Protein AF-H5U792-F1 (afdb_monomer_lite)

Radius of gyration: 28.98 Å; chains: 1; bounding box: 79×55×59 Å

Foldseek 3Di:
DVQQVVLCVVPNPVSVDDPPDPPDPDPADPVLLVVLVCCQFPHADPPDPHDDLVNSCVVSVHDSVVSVVSCVVQVNDRPDEDEDDDDPDPCVVVVVCVVVVCVVDPPPDDDDDDFDWPWFPFPWDAPDDWATDGRNRYIYGYPDTDGDDGDGDGDDDDPPDPDPDDDDDD

Structure (mmCIF, N/CA/C/O backbone):
data_AF-H5U792-F1
#
_entry.id   AF-H5U792-F1
#
loop_
_atom_site.group_PDB
_atom_site.id
_atom_site.type_symbol
_atom_site.label_atom_id
_atom_site.label_alt_id
_atom_site.label_comp_id
_atom_site.label_asym_id
_atom_site.label_entity_id
_atom_site.label_seq_id
_atom_site.pdbx_PDB_ins_code
_atom_site.Cartn_x
_atom_site.Cartn_y
_atom_site.Cartn_z
_atom_site.occupancy
_atom_site.B_iso_or_equiv
_atom_site.auth_seq_id
_atom_site.auth_comp_id
_atom_site.auth_asym_id
_atom_site.auth_atom_id
_atom_site.pdbx_PDB_model_num
ATOM 1 N N . MET A 1 1 ? -43.059 -22.366 22.022 1.00 56.22 1 MET A N 1
ATOM 2 C CA . MET A 1 1 ? -44.360 -22.328 21.303 1.00 56.22 1 MET A CA 1
ATOM 3 C C . MET A 1 1 ? -45.276 -21.140 21.633 1.00 56.22 1 MET A C 1
ATOM 5 O O . MET A 1 1 ? -46.001 -20.736 20.736 1.00 56.22 1 MET A O 1
ATOM 9 N N . ARG A 1 2 ? -45.298 -20.563 22.851 1.00 70.44 2 ARG A N 1
ATOM 10 C CA . ARG A 1 2 ? -46.233 -19.456 23.182 1.00 70.44 2 ARG A CA 1
ATOM 11 C C . ARG A 1 2 ? -46.007 -18.156 22.389 1.00 70.44 2 ARG A C 1
ATOM 13 O O . ARG A 1 2 ? -46.975 -17.543 21.966 1.00 70.44 2 ARG A O 1
ATOM 20 N N . ARG A 1 3 ? -44.747 -17.778 22.137 1.00 74.25 3 ARG A N 1
ATOM 21 C CA . ARG A 1 3 ? -44.379 -16.508 21.476 1.00 74.25 3 ARG A CA 1
ATOM 22 C C . ARG A 1 3 ? -44.905 -16.397 20.031 1.00 74.25 3 ARG A C 1
ATOM 24 O O . ARG A 1 3 ? -45.437 -15.367 19.652 1.00 74.25 3 ARG A O 1
ATOM 31 N N . TRP A 1 4 ? -44.850 -17.497 19.277 1.00 80.62 4 TRP A N 1
ATOM 32 C CA . TRP A 1 4 ? -45.365 -17.589 17.904 1.00 80.62 4 TRP A CA 1
ATOM 33 C C . TRP A 1 4 ? -46.897 -17.566 17.828 1.00 80.62 4 TRP A C 1
ATOM 35 O O . TRP A 1 4 ? -47.458 -16.931 16.945 1.00 80.62 4 TRP A O 1
ATOM 45 N N . ARG A 1 5 ? -47.587 -18.211 18.783 1.00 83.25 5 ARG A N 1
ATOM 46 C CA . ARG A 1 5 ? -49.058 -18.167 18.846 1.00 83.25 5 ARG A CA 1
ATOM 47 C C . ARG A 1 5 ? -49.571 -16.769 19.187 1.00 83.25 5 ARG A C 1
ATOM 49 O O . ARG A 1 5 ? -50.548 -16.351 18.589 1.00 83.25 5 ARG A O 1
ATOM 56 N N . GLY A 1 6 ? -48.899 -16.053 20.096 1.00 85.94 6 GLY A N 1
ATOM 57 C CA . GLY A 1 6 ? -49.225 -14.656 20.408 1.00 85.94 6 GLY A CA 1
ATOM 58 C C . GLY A 1 6 ? -49.119 -13.757 19.175 1.00 85.94 6 GLY A C 1
ATOM 59 O O . GLY A 1 6 ? -50.102 -13.133 18.797 1.00 85.94 6 GLY A O 1
ATOM 60 N N . ARG A 1 7 ? -47.980 -13.811 18.469 1.00 86.19 7 ARG A N 1
ATOM 61 C CA . ARG A 1 7 ? -47.776 -13.049 17.223 1.00 86.19 7 ARG A CA 1
ATOM 62 C C . ARG A 1 7 ? -48.796 -13.381 16.136 1.00 86.19 7 ARG A C 1
ATOM 64 O O . ARG A 1 7 ? -49.257 -12.487 15.441 1.00 86.19 7 ARG A O 1
ATOM 71 N N . PHE A 1 8 ? -49.186 -14.649 16.012 1.00 84.38 8 PHE A N 1
ATOM 72 C CA . PHE A 1 8 ? -50.215 -15.054 15.055 1.00 84.38 8 PHE A CA 1
ATOM 73 C C . PHE A 1 8 ? -51.615 -14.540 15.421 1.00 84.38 8 PHE A C 1
ATOM 75 O O . PHE A 1 8 ? -52.401 -14.218 14.535 1.00 84.38 8 PHE A O 1
ATOM 82 N N . VAL A 1 9 ? -51.960 -14.469 16.708 1.00 91.25 9 VAL A N 1
ATOM 83 C CA . VAL A 1 9 ? -53.263 -13.932 17.133 1.00 91.25 9 VAL A CA 1
ATOM 84 C C . VAL A 1 9 ? -53.358 -12.433 16.834 1.00 91.25 9 VAL A C 1
ATOM 86 O O . VAL A 1 9 ? -54.409 -11.980 16.391 1.00 91.25 9 VAL A O 1
ATOM 89 N N . GLU A 1 10 ? -52.264 -11.696 17.015 1.00 88.56 10 GLU A N 1
ATOM 90 C CA . GLU A 1 10 ? -52.211 -10.235 16.867 1.00 88.56 10 GLU A CA 1
ATOM 91 C C . GLU A 1 10 ? -52.001 -9.777 15.415 1.00 88.56 10 GLU A C 1
ATOM 93 O O . GLU A 1 10 ? -52.682 -8.873 14.939 1.00 88.56 10 GLU A O 1
ATOM 98 N N . HIS A 1 11 ? -51.096 -10.436 14.686 1.00 85.94 11 HIS A N 1
ATOM 99 C CA . HIS A 1 11 ? -50.631 -10.007 13.359 1.00 85.94 11 HIS A CA 1
ATOM 100 C C . HIS A 1 11 ? -50.828 -11.072 12.269 1.00 85.94 11 HIS A C 1
ATOM 102 O O . HIS A 1 11 ? -50.345 -10.921 11.146 1.00 85.94 11 HIS A O 1
ATOM 108 N N . ARG A 1 12 ? -51.533 -12.173 12.572 1.00 86.94 12 ARG A N 1
ATOM 109 C CA . ARG A 1 12 ? -51.831 -13.264 11.624 1.00 86.94 12 ARG A CA 1
ATOM 110 C C . ARG A 1 12 ? -50.564 -13.774 10.930 1.00 86.94 12 ARG A C 1
ATOM 112 O O . ARG A 1 12 ? -49.564 -14.040 11.595 1.00 86.94 12 ARG A O 1
ATOM 119 N N . CYS A 1 13 ? -50.618 -13.979 9.616 1.00 85.62 13 CYS A N 1
ATOM 120 C CA . CYS A 1 13 ? -49.502 -14.515 8.845 1.00 85.62 13 CYS A CA 1
ATOM 121 C C . CYS A 1 13 ? -48.302 -13.555 8.790 1.00 85.62 13 CYS A C 1
ATOM 123 O O . CYS A 1 13 ? -47.175 -14.032 8.711 1.00 85.62 13 CYS A O 1
ATOM 125 N N . GLU A 1 14 ? -48.508 -12.236 8.895 1.00 81.06 14 GLU A N 1
ATOM 126 C CA . GLU A 1 14 ? -47.411 -11.253 8.906 1.00 81.06 14 GLU A CA 1
ATOM 127 C C . GLU A 1 14 ? -46.557 -11.364 10.178 1.00 81.06 14 GLU A C 1
ATOM 129 O O . GLU A 1 14 ? -45.336 -11.256 10.117 1.00 81.06 14 GLU A O 1
ATOM 134 N N . GLY A 1 15 ? -47.169 -11.708 11.318 1.00 80.25 15 GLY A N 1
ATOM 135 C CA . GLY A 1 15 ? -46.465 -11.952 12.586 1.00 80.25 15 GLY A CA 1
ATOM 136 C C . GLY A 1 15 ? -45.597 -13.215 12.619 1.00 80.25 15 GLY A C 1
ATOM 137 O O . GLY A 1 15 ? -44.932 -13.479 13.626 1.00 80.25 15 GLY A O 1
ATOM 138 N N . LEU A 1 16 ? -45.627 -14.019 11.552 1.00 84.81 16 LEU A N 1
ATOM 139 C CA . LEU A 1 16 ? -44.774 -15.196 11.384 1.00 84.81 16 LEU A CA 1
ATOM 140 C C . LEU A 1 16 ? -43.484 -14.888 10.606 1.00 84.81 16 LEU A C 1
ATOM 142 O O . LEU A 1 16 ? -42.629 -15.767 10.484 1.00 84.81 16 LEU A O 1
ATOM 146 N N . LEU A 1 17 ? -43.332 -13.673 10.075 1.00 83.81 17 LEU A N 1
ATOM 147 C CA . LEU A 1 17 ? -42.091 -13.247 9.437 1.00 83.81 17 LEU A CA 1
ATOM 148 C C . LEU A 1 17 ? -41.001 -13.038 10.496 1.00 83.81 17 LEU A C 1
ATOM 150 O O . LEU A 1 17 ? -41.272 -12.602 11.617 1.00 83.81 17 LEU A O 1
ATOM 154 N N . ASP A 1 18 ? -39.759 -13.383 10.146 1.00 77.75 18 ASP A N 1
ATOM 155 C CA . ASP A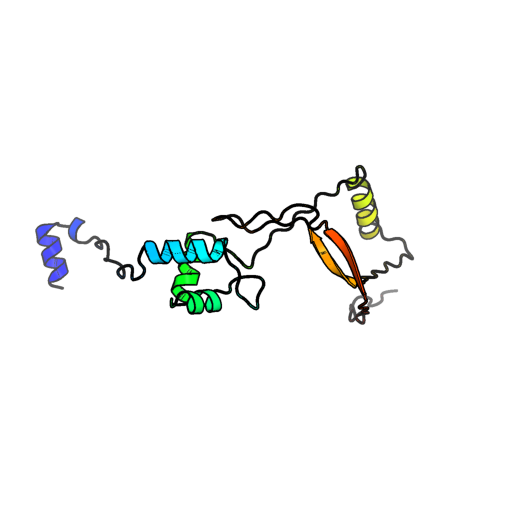 1 18 ? -38.625 -13.162 11.042 1.00 77.75 18 ASP A CA 1
ATOM 156 C C . ASP A 1 18 ? -38.404 -11.648 11.150 1.00 77.75 18 ASP A C 1
ATOM 158 O O . ASP A 1 18 ? -38.114 -10.969 10.163 1.00 77.75 18 ASP A O 1
ATOM 162 N N . GLU A 1 19 ? -38.607 -11.106 12.348 1.00 71.56 19 GLU A N 1
ATOM 163 C CA . GLU A 1 19 ? -38.375 -9.690 12.610 1.00 71.56 19 GLU A CA 1
ATOM 164 C C . GLU A 1 19 ? -36.884 -9.366 12.431 1.00 71.56 19 GLU A C 1
ATOM 166 O O . GLU A 1 19 ? -36.029 -10.218 12.713 1.00 71.56 19 GLU A O 1
ATOM 171 N N . PRO A 1 20 ? -36.539 -8.130 12.021 1.00 70.25 20 PRO A N 1
ATOM 172 C CA . PRO A 1 20 ? -35.152 -7.704 11.932 1.00 70.25 20 PRO A CA 1
ATOM 173 C C . PRO A 1 20 ? -34.466 -7.923 13.280 1.00 70.25 20 PRO A C 1
ATOM 175 O O . PRO A 1 20 ? -34.768 -7.254 14.269 1.00 70.25 20 PRO A O 1
ATOM 178 N N . ARG A 1 21 ? -33.547 -8.892 13.345 1.00 74.19 21 ARG A N 1
ATOM 179 C CA . ARG A 1 21 ? -32.797 -9.137 14.575 1.00 74.19 21 ARG A CA 1
ATOM 180 C C . ARG A 1 21 ? -31.914 -7.920 14.825 1.00 74.19 21 ARG A C 1
ATOM 182 O O . ARG A 1 21 ? -31.124 -7.582 13.939 1.00 74.19 21 ARG A O 1
ATOM 189 N N . PRO A 1 22 ? -31.991 -7.281 16.004 1.00 63.59 22 PRO A N 1
ATOM 190 C CA . PRO A 1 22 ? -31.038 -6.246 16.350 1.00 63.59 22 PRO A CA 1
ATOM 191 C C . PRO A 1 22 ? -29.655 -6.899 16.369 1.00 63.59 22 PRO A C 1
ATOM 193 O O . PRO A 1 22 ? -29.366 -7.770 17.191 1.00 63.59 22 PRO A O 1
ATOM 196 N N . GLY A 1 23 ? -28.830 -6.553 15.380 1.00 70.81 23 GLY A N 1
ATOM 197 C CA . GLY A 1 23 ? -27.451 -7.016 15.303 1.00 70.81 23 GLY A CA 1
ATOM 198 C C . GLY A 1 23 ? -26.657 -6.568 16.531 1.00 70.81 23 GLY A C 1
ATOM 199 O O . GLY A 1 23 ? -27.113 -5.743 17.324 1.00 70.81 23 GLY A O 1
ATOM 200 N N . ARG A 1 24 ? -25.437 -7.094 16.695 1.00 66.50 24 ARG A N 1
ATOM 201 C CA . ARG A 1 24 ? -24.544 -6.645 17.771 1.00 66.50 24 ARG A CA 1
ATOM 202 C C . ARG A 1 24 ? -24.383 -5.115 17.688 1.00 66.50 24 ARG A C 1
ATOM 204 O O . ARG A 1 24 ? -23.988 -4.636 16.622 1.00 66.50 24 ARG A O 1
ATOM 211 N N . PRO A 1 25 ? -24.635 -4.367 18.778 1.00 64.75 25 PRO A N 1
ATOM 212 C CA . PRO A 1 25 ? -24.455 -2.922 18.794 1.00 64.75 25 PRO A CA 1
ATOM 213 C C . PRO A 1 25 ? -23.048 -2.541 18.333 1.00 64.75 25 PRO A C 1
ATOM 215 O O . PRO A 1 25 ? -22.065 -3.201 18.699 1.00 64.75 25 PRO A O 1
ATOM 218 N N . ARG A 1 26 ? -22.948 -1.484 17.520 1.00 63.06 26 ARG A N 1
ATOM 219 C CA . ARG A 1 26 ? -21.656 -0.954 17.073 1.00 63.06 26 ARG A CA 1
ATOM 220 C C . ARG A 1 26 ? -20.843 -0.577 18.312 1.00 63.06 26 ARG A C 1
ATOM 222 O O . ARG A 1 26 ? -21.269 0.238 19.113 1.00 63.06 26 ARG A O 1
ATOM 229 N N . THR A 1 27 ? -19.695 -1.227 18.487 1.00 67.88 27 THR A N 1
ATOM 230 C CA . THR A 1 27 ? -18.794 -1.000 19.635 1.00 67.88 27 THR A CA 1
ATOM 231 C C . THR A 1 27 ? -17.755 0.086 19.347 1.00 67.88 27 THR A C 1
ATOM 233 O O . THR A 1 27 ? -16.963 0.420 20.212 1.00 67.88 27 THR A O 1
ATOM 236 N N . VAL A 1 28 ? -17.715 0.581 18.110 1.00 72.69 28 VAL A N 1
ATOM 237 C CA . VAL A 1 28 ? -16.706 1.521 17.623 1.00 72.69 28 VAL A CA 1
ATOM 238 C C . VAL A 1 28 ? -17.445 2.758 17.166 1.00 72.69 28 VAL A C 1
ATOM 240 O O . VAL A 1 28 ? -18.312 2.653 16.287 1.00 72.69 28 VAL A O 1
ATOM 243 N N . ASP A 1 29 ? -17.114 3.874 17.797 1.00 81.25 29 ASP A N 1
ATOM 244 C CA . ASP A 1 29 ? -17.722 5.165 17.522 1.00 81.25 29 ASP A CA 1
ATOM 245 C C . ASP A 1 29 ? -17.234 5.738 16.184 1.00 81.25 29 ASP A C 1
ATOM 247 O O . ASP A 1 29 ? -16.163 5.373 15.685 1.00 81.25 29 ASP A O 1
ATOM 251 N N . ASP A 1 30 ? -18.027 6.621 15.583 1.00 82.88 30 ASP A N 1
ATOM 252 C CA . ASP A 1 30 ? -17.698 7.244 14.299 1.00 82.88 30 ASP A CA 1
ATOM 253 C C . ASP A 1 30 ? -16.424 8.102 14.403 1.00 82.88 30 ASP A C 1
ATOM 255 O O . ASP A 1 30 ? -15.632 8.137 13.459 1.00 82.88 30 ASP A O 1
ATOM 259 N N . GLU A 1 31 ? -16.155 8.697 15.570 1.00 84.75 31 GLU A N 1
ATOM 260 C CA . GLU A 1 31 ? -14.902 9.407 15.856 1.00 84.75 31 GLU A CA 1
ATOM 261 C C . GLU A 1 31 ? -13.684 8.473 15.764 1.00 84.75 31 GLU A C 1
ATOM 263 O O . GLU A 1 31 ? -12.711 8.777 15.079 1.00 84.75 31 GLU A O 1
ATOM 268 N N . GLN A 1 32 ? -13.773 7.267 16.331 1.00 85.56 32 GLN A N 1
ATOM 269 C CA . GLN A 1 32 ? -12.686 6.283 16.267 1.00 85.56 32 GLN A CA 1
ATOM 270 C C . GLN A 1 32 ? -12.459 5.754 14.844 1.00 85.56 32 GLN A C 1
ATOM 272 O O . GLN A 1 32 ? -11.339 5.400 14.471 1.00 85.56 32 GLN A O 1
ATOM 277 N N . ILE A 1 33 ? -13.521 5.670 14.036 1.00 86.81 33 ILE A N 1
ATOM 278 C CA . ILE A 1 33 ? -13.408 5.306 12.618 1.00 86.81 33 ILE A CA 1
ATOM 279 C C . ILE A 1 33 ? -12.714 6.422 11.841 1.00 86.81 33 ILE A C 1
ATOM 281 O O . ILE A 1 33 ? -11.834 6.123 11.031 1.00 86.81 33 ILE A O 1
ATOM 285 N N . LYS A 1 34 ? -13.084 7.683 12.093 1.00 88.25 34 LYS A N 1
ATOM 286 C CA . LYS A 1 34 ? -12.440 8.857 11.496 1.00 88.25 34 LYS A CA 1
ATOM 287 C C . LYS A 1 34 ? -10.944 8.849 11.803 1.00 88.25 34 LYS A C 1
ATOM 289 O O . LYS A 1 34 ? -10.151 8.851 10.867 1.00 88.25 34 LYS A O 1
ATOM 294 N N . ASP A 1 35 ? -10.572 8.719 13.073 1.00 89.62 35 ASP A N 1
ATOM 295 C CA . ASP A 1 35 ? -9.171 8.706 13.504 1.00 89.62 35 ASP A CA 1
ATOM 296 C C . ASP A 1 35 ? -8.383 7.564 12.852 1.00 89.62 35 ASP A C 1
ATOM 298 O O . ASP A 1 35 ? -7.253 7.755 12.400 1.00 89.62 35 ASP A O 1
ATOM 302 N N . LEU A 1 36 ? -9.000 6.385 12.717 1.00 92.12 36 LEU A N 1
ATOM 303 C CA . LEU A 1 36 ? -8.399 5.254 12.017 1.00 92.12 36 LEU A CA 1
ATOM 304 C C . LEU A 1 36 ? -8.144 5.548 10.541 1.00 92.12 36 LEU A C 1
ATOM 306 O O . LEU A 1 36 ? -7.061 5.240 10.037 1.00 92.12 36 LEU A O 1
ATOM 310 N N . ILE A 1 37 ? -9.121 6.114 9.836 1.00 89.19 37 ILE A N 1
ATOM 311 C CA . ILE A 1 37 ? -8.983 6.443 8.414 1.00 89.19 37 ILE A CA 1
ATOM 312 C C . ILE A 1 37 ? -7.912 7.521 8.235 1.00 89.19 37 ILE A C 1
ATOM 314 O O . ILE A 1 37 ? -6.995 7.315 7.440 1.00 89.19 37 ILE A O 1
ATOM 318 N N . THR A 1 38 ? -7.972 8.603 9.012 1.00 89.69 38 THR A N 1
ATOM 319 C CA . THR A 1 38 ? -6.986 9.691 8.989 1.00 89.69 38 THR A CA 1
ATOM 320 C C . THR A 1 38 ? -5.578 9.157 9.243 1.00 89.69 38 THR A C 1
ATOM 322 O O . THR A 1 38 ? -4.694 9.339 8.409 1.00 89.69 38 THR A O 1
ATOM 325 N N . ALA A 1 39 ? -5.371 8.384 10.313 1.00 90.12 39 ALA A N 1
ATOM 326 C CA . ALA A 1 39 ? -4.068 7.792 10.611 1.00 90.12 39 ALA A CA 1
ATOM 327 C C . ALA A 1 39 ? -3.581 6.854 9.493 1.00 90.12 39 ALA A C 1
ATOM 329 O O . ALA A 1 39 ? -2.393 6.841 9.171 1.00 90.12 39 ALA A O 1
ATOM 330 N N . THR A 1 40 ? -4.484 6.089 8.870 1.00 89.38 40 THR A N 1
ATOM 331 C CA . THR A 1 40 ? -4.137 5.185 7.760 1.00 89.38 40 THR A CA 1
ATOM 332 C C . THR A 1 40 ? -3.657 5.944 6.521 1.00 89.38 40 THR A C 1
ATOM 334 O O . THR A 1 40 ? -2.791 5.436 5.809 1.00 89.38 40 THR A O 1
ATOM 337 N N . LEU A 1 41 ? -4.236 7.113 6.239 1.00 85.94 41 LEU A N 1
ATOM 338 C CA . LEU A 1 41 ? -3.972 7.886 5.023 1.00 85.94 41 LEU A CA 1
ATOM 339 C C . LEU A 1 41 ? -2.819 8.883 5.180 1.00 85.94 41 LEU A C 1
ATOM 341 O O . LEU A 1 41 ? -2.086 9.117 4.223 1.00 85.94 41 LEU A O 1
ATOM 345 N N . GLU A 1 42 ? -2.659 9.462 6.367 1.00 87.00 42 GLU A N 1
ATOM 346 C CA . GLU A 1 42 ? -1.775 10.613 6.583 1.00 87.00 42 GLU A CA 1
ATOM 347 C C . GLU A 1 42 ? -0.466 10.256 7.292 1.00 87.00 42 GLU A C 1
ATOM 349 O O . GLU A 1 42 ? 0.452 11.071 7.350 1.00 87.00 42 GLU A O 1
ATOM 354 N N . THR A 1 43 ? -0.349 9.040 7.833 1.00 87.12 43 THR A N 1
ATOM 355 C CA . THR A 1 43 ? 0.825 8.632 8.613 1.00 87.12 43 THR A CA 1
ATOM 356 C C . THR A 1 43 ? 1.374 7.284 8.166 1.00 87.12 43 THR A C 1
ATOM 358 O O . THR A 1 43 ? 0.680 6.475 7.551 1.00 87.12 43 THR A O 1
ATOM 361 N N . THR A 1 44 ? 2.624 7.008 8.532 1.00 85.00 44 THR A N 1
ATOM 362 C CA . THR A 1 44 ? 3.282 5.712 8.333 1.00 85.00 44 THR A CA 1
ATOM 363 C C . THR A 1 44 ? 3.889 5.216 9.647 1.00 85.00 44 THR A C 1
ATOM 365 O O . THR A 1 44 ? 4.350 6.027 10.454 1.00 85.00 44 THR A O 1
ATOM 368 N N . PRO A 1 45 ? 3.939 3.894 9.887 1.00 87.81 45 PRO A N 1
ATOM 369 C CA . PRO A 1 45 ? 4.579 3.351 11.081 1.00 87.81 45 PRO A CA 1
ATOM 370 C C . PRO A 1 45 ? 6.090 3.625 11.081 1.00 87.81 45 PRO A C 1
ATOM 372 O O . PRO A 1 45 ? 6.734 3.606 10.039 1.00 87.81 45 PRO A O 1
ATOM 375 N N . LYS A 1 46 ? 6.685 3.808 12.268 1.00 79.06 46 LYS A N 1
ATOM 376 C CA . LYS A 1 46 ? 8.109 4.181 12.415 1.00 79.06 46 LYS A CA 1
ATOM 377 C C . LYS A 1 46 ? 9.094 3.232 11.716 1.00 79.06 46 LYS A C 1
ATOM 379 O O . LYS A 1 46 ? 10.107 3.687 11.206 1.00 79.06 46 LYS A O 1
ATOM 384 N N . ASN A 1 47 ? 8.794 1.931 11.694 1.00 80.94 47 ASN A N 1
ATOM 385 C CA . ASN A 1 47 ? 9.709 0.884 11.220 1.00 80.94 47 ASN A CA 1
ATOM 386 C C . ASN A 1 47 ? 9.155 0.089 10.026 1.00 80.94 47 ASN A C 1
ATOM 388 O O . ASN A 1 47 ? 9.590 -1.035 9.780 1.00 80.94 47 ASN A O 1
ATOM 392 N N . ALA A 1 48 ? 8.159 0.615 9.309 1.00 81.31 48 ALA A N 1
ATOM 393 C CA . ALA A 1 48 ? 7.618 -0.046 8.126 1.00 81.31 48 ALA A CA 1
ATOM 394 C C . ALA A 1 48 ? 7.101 0.974 7.108 1.00 81.31 48 ALA A C 1
ATOM 396 O O . ALA A 1 48 ? 6.709 2.082 7.450 1.00 81.31 48 ALA A O 1
ATOM 397 N N . THR A 1 49 ? 7.075 0.581 5.837 1.00 79.75 49 THR A N 1
ATOM 398 C CA . THR A 1 49 ? 6.602 1.446 4.746 1.00 79.75 49 THR A CA 1
ATOM 399 C C . THR A 1 49 ? 5.089 1.647 4.756 1.00 79.75 49 THR A C 1
ATOM 401 O O . THR A 1 49 ? 4.608 2.656 4.258 1.00 79.75 49 THR A O 1
ATOM 404 N N . HIS A 1 50 ? 4.334 0.707 5.333 1.00 85.88 50 HIS A N 1
ATOM 405 C CA . HIS A 1 50 ? 2.874 0.746 5.371 1.00 85.88 50 HIS A CA 1
ATOM 406 C C . HIS A 1 50 ? 2.348 0.193 6.692 1.00 85.88 50 HIS A C 1
ATOM 408 O O . HIS A 1 50 ? 2.969 -0.671 7.319 1.00 85.88 50 HIS A O 1
ATOM 414 N N . TRP A 1 51 ? 1.159 0.644 7.087 1.00 91.56 51 TRP A N 1
ATOM 415 C CA . TRP A 1 51 ? 0.447 0.071 8.220 1.00 91.56 51 TRP A CA 1
ATOM 416 C C . TRP A 1 51 ? 0.057 -1.382 7.953 1.00 91.56 51 TRP A C 1
ATOM 418 O O . TRP A 1 51 ? -0.572 -1.713 6.946 1.00 91.56 51 TRP A O 1
ATOM 428 N N . SER A 1 52 ? 0.369 -2.254 8.908 1.00 90.94 52 SER A N 1
ATOM 429 C CA . SER A 1 52 ? -0.289 -3.550 9.019 1.00 90.94 52 SER A CA 1
ATOM 430 C C . SER A 1 52 ? -1.552 -3.402 9.865 1.00 90.94 52 SER A C 1
ATOM 432 O O . SER A 1 52 ? -1.665 -2.497 10.692 1.00 90.94 52 SER A O 1
ATOM 434 N N . THR A 1 53 ? -2.496 -4.331 9.718 1.00 92.31 53 THR A N 1
ATOM 435 C CA . THR A 1 53 ? -3.697 -4.334 10.572 1.00 92.31 53 THR A CA 1
ATOM 436 C C . THR A 1 53 ? -3.364 -4.471 12.062 1.00 92.31 53 THR A C 1
ATOM 438 O O . THR A 1 53 ? -4.119 -3.974 12.889 1.00 92.31 53 THR A O 1
ATOM 441 N N . ARG A 1 54 ? -2.244 -5.125 12.412 1.00 92.75 54 ARG A N 1
ATOM 442 C CA . ARG A 1 54 ? -1.781 -5.284 13.800 1.00 92.75 54 ARG A CA 1
ATOM 443 C C . ARG A 1 54 ? -1.125 -4.013 14.330 1.00 92.75 54 ARG A C 1
ATOM 445 O O . ARG A 1 54 ? -1.519 -3.535 15.381 1.00 92.75 54 ARG A O 1
ATOM 452 N N . SER A 1 55 ? -0.206 -3.425 13.569 1.00 93.25 55 SER A N 1
ATOM 453 C CA . SER A 1 55 ? 0.480 -2.200 13.993 1.00 93.25 55 SER A CA 1
ATOM 454 C C . SER A 1 55 ? -0.469 -1.002 14.085 1.00 93.25 55 SER A C 1
ATOM 456 O O . SER A 1 55 ? -0.315 -0.179 14.976 1.00 93.25 55 SER A O 1
ATOM 458 N N . MET A 1 56 ? -1.487 -0.926 13.221 1.00 94.19 56 MET A N 1
ATOM 459 C CA . MET A 1 56 ? -2.536 0.096 13.329 1.00 94.19 56 MET A CA 1
ATOM 460 C C . MET A 1 56 ? -3.443 -0.133 14.549 1.00 94.19 56 MET A C 1
ATOM 462 O O . MET A 1 56 ? -3.829 0.809 15.232 1.00 94.19 56 MET A O 1
ATOM 466 N N . ALA A 1 57 ? -3.766 -1.395 14.843 1.00 93.44 57 ALA A N 1
ATOM 467 C CA . ALA A 1 57 ? -4.539 -1.763 16.025 1.00 93.44 57 ALA A CA 1
ATOM 468 C C . ALA A 1 57 ? -3.807 -1.392 17.323 1.00 93.44 57 ALA A C 1
ATOM 470 O O . ALA A 1 57 ? -4.415 -0.804 18.212 1.00 93.44 57 ALA A O 1
ATOM 471 N N . GLU A 1 58 ? -2.506 -1.675 17.404 1.00 92.94 58 GLU A N 1
ATOM 472 C CA . GLU A 1 58 ? -1.652 -1.268 18.526 1.00 92.94 58 GLU A CA 1
ATOM 473 C C . GLU A 1 58 ? -1.547 0.257 18.643 1.00 92.94 58 GLU A C 1
ATOM 475 O O . GLU A 1 58 ? -1.638 0.787 19.746 1.00 92.94 58 GLU A O 1
ATOM 480 N N . TYR A 1 59 ? -1.417 0.964 17.516 1.00 91.81 59 TYR A N 1
ATOM 481 C CA . TYR A 1 59 ? -1.292 2.423 17.490 1.00 91.81 59 TYR A CA 1
ATOM 482 C C . TYR A 1 59 ? -2.536 3.150 18.027 1.00 91.81 59 TYR A C 1
ATOM 484 O O . TYR A 1 59 ? -2.399 4.131 18.751 1.00 91.81 59 TYR A O 1
ATOM 492 N N . LEU A 1 60 ? -3.738 2.654 17.713 1.00 91.31 60 LEU A N 1
ATOM 493 C CA . LEU A 1 60 ? -5.012 3.276 18.111 1.00 91.31 60 LEU A CA 1
ATOM 494 C C . LEU A 1 60 ? -5.702 2.582 19.297 1.00 91.31 60 LEU A C 1
ATOM 496 O O . LEU A 1 60 ? -6.818 2.949 19.660 1.00 91.31 60 LEU A O 1
ATOM 500 N N . GLY A 1 61 ? -5.089 1.548 19.880 1.00 90.69 61 GLY A N 1
ATOM 501 C CA . GLY A 1 61 ? -5.692 0.773 20.971 1.00 90.69 61 GLY A CA 1
ATOM 502 C C . GLY A 1 61 ? -6.972 0.025 20.569 1.00 90.69 61 GLY A C 1
ATOM 503 O O . GLY A 1 61 ? -7.875 -0.159 21.383 1.00 90.69 61 GLY A O 1
ATOM 504 N N . MET A 1 62 ? -7.080 -0.397 19.307 1.00 90.12 62 MET A N 1
ATOM 505 C CA . MET A 1 62 ? -8.267 -1.057 18.752 1.00 90.12 62 MET A CA 1
ATOM 506 C C . MET A 1 62 ? -8.032 -2.551 18.523 1.00 90.12 62 MET A C 1
ATOM 508 O O . MET A 1 62 ? -6.905 -3.024 18.443 1.00 90.12 62 MET A O 1
ATOM 512 N N . SER A 1 63 ? -9.104 -3.329 18.338 1.00 92.12 63 SER A N 1
ATOM 513 C CA . SER A 1 63 ? -8.939 -4.722 17.906 1.00 92.12 63 SER A CA 1
ATOM 514 C C . SER A 1 63 ? -8.493 -4.795 16.439 1.00 92.12 63 SER A C 1
ATOM 516 O O . SER A 1 63 ? -9.039 -4.100 15.578 1.00 92.12 63 SER A O 1
ATOM 518 N N . GLN A 1 64 ? -7.584 -5.719 16.116 1.00 94.06 64 GLN A N 1
ATOM 519 C CA . GLN A 1 64 ? -7.171 -5.992 14.731 1.00 94.06 64 GLN A CA 1
ATOM 520 C C . GLN A 1 64 ? -8.372 -6.302 13.815 1.00 94.06 64 GLN A C 1
ATOM 522 O O . GLN A 1 64 ? -8.404 -5.876 12.658 1.00 94.06 64 GLN A O 1
ATOM 527 N N . SER A 1 65 ? -9.396 -6.982 14.346 1.00 92.12 65 SER A N 1
ATOM 528 C CA . SER A 1 65 ? -10.620 -7.305 13.604 1.00 92.12 65 SER A CA 1
ATOM 529 C C . SER A 1 65 ? -11.432 -6.060 13.232 1.00 92.12 65 SER A C 1
ATOM 531 O O . SER A 1 65 ? -12.034 -6.012 12.159 1.00 92.12 65 SER A O 1
ATOM 533 N N . THR A 1 66 ? -11.422 -5.037 14.093 1.00 91.00 66 THR A N 1
ATOM 534 C CA . THR A 1 66 ? -12.047 -3.740 13.830 1.00 91.00 66 THR A CA 1
ATOM 535 C C . THR A 1 66 ? -11.327 -3.035 12.695 1.00 91.00 66 THR A C 1
ATOM 537 O O . THR A 1 66 ? -11.977 -2.676 11.716 1.00 91.00 66 THR A O 1
ATOM 540 N N . VAL A 1 67 ? -9.997 -2.930 12.774 1.00 92.56 67 VAL A N 1
ATOM 541 C CA . VAL A 1 67 ? -9.178 -2.308 11.723 1.00 92.56 67 VAL A CA 1
ATOM 542 C C . VAL A 1 67 ? -9.415 -2.986 10.380 1.00 92.56 67 VAL A C 1
ATOM 544 O O . VAL A 1 67 ? -9.712 -2.333 9.384 1.00 92.56 67 VAL A O 1
ATOM 547 N N . SER A 1 68 ? -9.378 -4.319 10.361 1.00 92.75 68 SER A N 1
ATOM 548 C CA . SER A 1 68 ? -9.597 -5.095 9.143 1.00 92.75 68 SER A CA 1
ATOM 549 C C . SER A 1 68 ? -11.001 -4.902 8.552 1.00 92.75 68 SER A C 1
ATOM 551 O O . SER A 1 68 ? -11.153 -4.891 7.330 1.00 92.75 68 SER A O 1
ATOM 553 N N . ARG A 1 69 ? -12.033 -4.746 9.391 1.00 90.62 69 ARG A N 1
ATOM 554 C CA . ARG A 1 69 ? -13.412 -4.502 8.942 1.00 90.62 69 ARG A CA 1
ATOM 555 C C . ARG A 1 69 ? -13.580 -3.094 8.379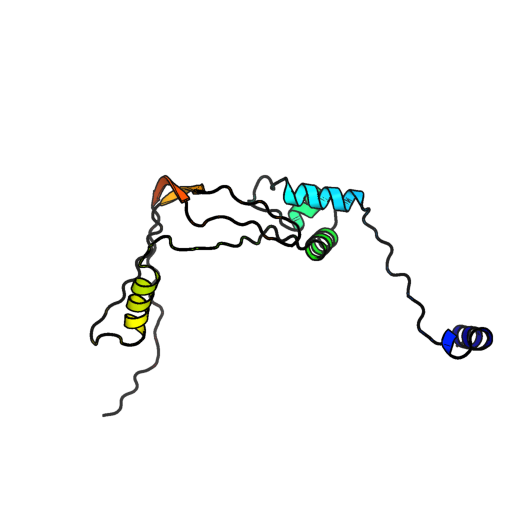 1.00 90.62 69 ARG A C 1
ATOM 557 O O . ARG A 1 69 ? -14.173 -2.956 7.315 1.00 90.62 69 ARG A O 1
ATOM 564 N N . VAL A 1 70 ? -13.032 -2.085 9.057 1.00 90.38 70 VAL A N 1
ATOM 565 C CA . VAL A 1 70 ? -13.078 -0.686 8.607 1.00 90.38 70 VAL A CA 1
ATOM 566 C C . VAL A 1 70 ? -12.323 -0.537 7.287 1.00 90.38 70 VAL A C 1
ATOM 568 O O . VAL A 1 70 ? -12.894 -0.055 6.317 1.00 90.38 70 VAL A O 1
ATOM 571 N N . TRP A 1 71 ? -11.099 -1.057 7.180 1.00 93.06 71 TRP A N 1
ATOM 572 C CA . TRP A 1 71 ? -10.355 -1.013 5.919 1.00 93.06 71 TRP A CA 1
ATOM 573 C C . TRP A 1 71 ? -11.100 -1.682 4.761 1.00 93.06 71 TRP A C 1
ATOM 575 O O . TRP A 1 71 ? -11.146 -1.118 3.675 1.00 93.06 71 TRP A O 1
ATOM 585 N N . ARG A 1 72 ? -11.750 -2.835 4.979 1.00 88.88 72 ARG A N 1
ATOM 586 C CA . ARG A 1 72 ? -12.585 -3.463 3.938 1.00 88.88 72 ARG A CA 1
ATOM 587 C C . ARG A 1 72 ? -13.801 -2.617 3.567 1.00 88.88 72 ARG A C 1
ATOM 589 O O . ARG A 1 72 ? -14.098 -2.507 2.384 1.00 88.88 72 ARG A O 1
ATOM 596 N N . ALA A 1 73 ? -14.485 -2.033 4.550 1.00 87.31 73 ALA A N 1
ATOM 597 C CA . ALA A 1 73 ? -15.672 -1.213 4.318 1.00 87.31 73 ALA A CA 1
ATOM 598 C C . ALA A 1 73 ? -15.356 0.061 3.517 1.00 87.31 73 ALA A C 1
ATOM 600 O O . ALA A 1 73 ? -16.134 0.439 2.649 1.00 87.31 73 ALA A O 1
ATOM 601 N N . PHE A 1 74 ? -14.199 0.679 3.767 1.00 86.12 74 PHE A N 1
ATOM 602 C CA . PHE A 1 74 ? -13.750 1.900 3.086 1.00 86.12 74 PHE A CA 1
ATOM 603 C C . PHE A 1 74 ? -12.798 1.636 1.905 1.00 86.12 74 PHE A C 1
ATOM 605 O O . PHE A 1 74 ? -12.256 2.571 1.319 1.00 86.12 74 PHE A O 1
ATOM 612 N N . GLY A 1 75 ? -12.565 0.367 1.551 1.00 86.81 75 GLY A N 1
ATOM 613 C CA . GLY A 1 75 ? -11.676 -0.011 0.450 1.00 86.81 75 GLY A CA 1
ATOM 614 C C . GLY A 1 75 ? -10.217 0.424 0.638 1.00 86.81 75 GLY A C 1
ATOM 615 O O . GLY A 1 75 ? -9.525 0.666 -0.346 1.00 86.81 75 GLY A O 1
ATOM 616 N N . LEU A 1 76 ? -9.747 0.550 1.881 1.00 87.81 76 LEU A N 1
ATOM 617 C CA . LEU A 1 76 ? -8.365 0.903 2.198 1.00 87.81 76 LEU A CA 1
ATOM 618 C C . LEU A 1 76 ? -7.478 -0.339 2.107 1.00 87.81 76 LEU A C 1
ATOM 620 O O . LEU A 1 76 ? -7.709 -1.350 2.777 1.00 87.81 76 LEU A O 1
ATOM 624 N N . ALA A 1 77 ? -6.430 -0.257 1.294 1.00 85.75 77 ALA A N 1
ATOM 625 C CA . ALA A 1 77 ? -5.465 -1.333 1.124 1.00 85.75 77 ALA A CA 1
ATOM 626 C C . ALA A 1 77 ? -4.036 -0.774 1.176 1.00 85.75 77 ALA A C 1
ATOM 628 O O . ALA A 1 77 ? -3.401 -0.655 0.132 1.00 85.75 77 ALA A O 1
ATOM 629 N N . PRO A 1 78 ? -3.497 -0.477 2.378 1.00 84.88 78 PRO A N 1
ATOM 630 C CA . PRO A 1 78 ? -2.197 0.188 2.511 1.00 84.88 78 PRO A CA 1
ATOM 631 C C . PRO A 1 78 ? -1.041 -0.581 1.870 1.00 84.88 78 PRO A C 1
ATOM 633 O O . PRO A 1 78 ? -0.095 0.011 1.392 1.00 84.88 78 PRO A O 1
ATOM 636 N N . HIS A 1 79 ? -1.121 -1.911 1.836 1.00 79.19 79 HIS A N 1
ATOM 637 C CA . HIS A 1 79 ? -0.098 -2.774 1.244 1.00 79.19 79 HIS A CA 1
ATOM 638 C C . HIS A 1 79 ? -0.197 -2.891 -0.285 1.00 79.19 79 HIS A C 1
ATOM 640 O O . HIS A 1 79 ? 0.672 -3.509 -0.898 1.00 79.19 79 HIS A O 1
ATOM 646 N N . LYS A 1 80 ? -1.271 -2.383 -0.903 1.00 77.94 80 LYS A N 1
ATOM 647 C CA . LYS A 1 80 ? -1.444 -2.430 -2.353 1.00 77.94 80 LYS A CA 1
ATOM 648 C C . LYS A 1 80 ? -0.913 -1.145 -2.964 1.00 77.94 80 LYS A C 1
ATOM 650 O O . LYS A 1 80 ? -1.379 -0.056 -2.645 1.00 77.94 80 LYS A O 1
ATOM 655 N N . GLN A 1 81 ? 0.020 -1.310 -3.888 1.00 68.56 81 GLN A N 1
ATOM 656 C CA . GLN A 1 81 ? 0.451 -0.261 -4.792 1.00 68.56 81 GLN A CA 1
ATOM 657 C C . GLN A 1 81 ? 0.195 -0.745 -6.209 1.00 68.56 81 GLN A C 1
ATOM 659 O O . GLN A 1 81 ? 0.666 -1.820 -6.587 1.00 68.56 81 GLN A O 1
ATOM 664 N N . ASP A 1 82 ? -0.533 0.051 -6.983 1.00 64.56 82 ASP A N 1
ATOM 665 C CA . ASP A 1 82 ? -0.653 -0.196 -8.411 1.00 64.56 82 ASP A CA 1
ATOM 666 C C . ASP A 1 82 ? 0.491 0.526 -9.118 1.00 64.56 82 ASP A C 1
ATOM 668 O O . ASP A 1 82 ? 0.713 1.730 -8.946 1.00 64.56 82 ASP A O 1
ATOM 672 N N . SER A 1 83 ? 1.222 -0.230 -9.931 1.00 59.72 83 SER A N 1
ATOM 673 C CA . SER A 1 83 ? 2.188 0.324 -10.869 1.00 59.72 83 SER A CA 1
ATOM 674 C C . SER A 1 83 ? 1.578 0.283 -12.260 1.00 59.72 83 SER A C 1
ATOM 676 O O . SER A 1 83 ? 0.981 -0.714 -12.664 1.00 59.72 83 SER A O 1
ATOM 678 N N . TRP A 1 84 ? 1.713 1.376 -12.996 1.00 57.28 84 TRP A N 1
ATOM 679 C CA . TRP A 1 84 ? 1.342 1.422 -14.400 1.00 57.28 84 TRP A CA 1
ATOM 680 C C . TRP A 1 84 ? 2.566 1.857 -15.196 1.00 57.28 84 TRP A C 1
ATOM 682 O O . TRP A 1 84 ? 3.328 2.729 -14.773 1.00 57.28 84 TRP A O 1
ATOM 692 N N . LYS A 1 85 ? 2.791 1.196 -16.332 1.00 57.16 85 LYS A N 1
ATOM 693 C CA . LYS A 1 85 ? 3.903 1.489 -17.230 1.00 57.16 85 LYS A CA 1
ATOM 694 C C . LYS A 1 85 ? 3.339 1.738 -18.615 1.00 57.16 85 LYS A C 1
ATOM 696 O O . LYS A 1 85 ? 2.836 0.821 -19.256 1.00 57.16 85 LYS A O 1
ATOM 701 N N . LEU A 1 86 ? 3.449 2.978 -19.065 1.00 64.38 86 LEU A N 1
ATOM 702 C CA . LEU A 1 86 ? 3.244 3.337 -20.457 1.00 64.38 86 LEU A CA 1
ATOM 703 C C . LEU A 1 86 ? 4.615 3.706 -21.014 1.00 64.38 86 LEU A C 1
ATOM 705 O O . LEU A 1 86 ? 5.231 4.669 -20.559 1.00 64.38 86 LEU A O 1
ATOM 709 N N . SER A 1 87 ? 5.132 2.897 -21.938 1.00 68.88 87 SER A N 1
ATOM 710 C CA . SER A 1 87 ? 6.381 3.244 -22.611 1.00 68.88 87 SER A CA 1
ATOM 711 C C . SER A 1 87 ? 6.174 4.526 -23.413 1.00 68.88 87 SER A C 1
ATOM 713 O O . SER A 1 87 ? 5.199 4.640 -24.150 1.00 68.88 87 SER A O 1
ATOM 715 N N . LYS A 1 88 ? 7.097 5.480 -23.277 1.00 74.12 88 LYS A N 1
ATOM 716 C CA . LYS A 1 88 ? 7.119 6.709 -24.087 1.00 74.12 88 LYS A CA 1
ATOM 717 C C . LYS A 1 88 ? 7.795 6.509 -25.445 1.00 74.12 88 LYS A C 1
ATOM 719 O O . LYS A 1 88 ? 7.896 7.458 -26.212 1.00 74.12 88 LYS A O 1
ATOM 724 N N . ASP A 1 89 ? 8.297 5.305 -25.713 1.00 81.31 89 ASP A N 1
ATOM 725 C CA . ASP A 1 89 ? 8.950 4.964 -26.972 1.00 81.31 89 ASP A CA 1
ATOM 726 C C . ASP A 1 89 ? 7.918 4.940 -28.114 1.00 81.31 89 ASP A C 1
ATOM 728 O O . ASP A 1 89 ? 7.011 4.099 -28.078 1.00 81.31 89 ASP A O 1
ATOM 732 N N . PRO A 1 90 ? 8.049 5.807 -29.138 1.00 84.81 90 PRO A N 1
ATOM 733 C CA . PRO A 1 90 ? 7.145 5.815 -30.287 1.00 84.81 90 PRO A CA 1
ATOM 734 C C . PRO A 1 90 ? 7.078 4.467 -31.021 1.00 84.81 90 PRO A C 1
ATOM 736 O O . PRO A 1 90 ? 6.054 4.155 -31.622 1.00 84.81 90 PRO A O 1
ATOM 739 N N . MET A 1 91 ? 8.133 3.647 -30.937 1.00 86.50 91 MET A N 1
ATOM 740 C CA . MET A 1 91 ? 8.223 2.325 -31.572 1.00 86.50 91 MET A CA 1
ATOM 741 C C . MET A 1 91 ? 7.930 1.164 -30.609 1.00 86.50 91 MET A C 1
ATOM 743 O O . MET A 1 91 ? 8.233 0.010 -30.916 1.00 86.50 91 MET A O 1
ATOM 747 N N . PHE A 1 92 ? 7.361 1.427 -29.427 1.00 82.19 92 PHE A N 1
ATOM 748 C CA . PHE A 1 92 ? 7.165 0.405 -28.392 1.00 82.19 92 PHE A CA 1
ATOM 749 C C . PHE A 1 92 ? 6.446 -0.848 -28.912 1.00 82.19 92 PHE A C 1
ATOM 751 O O . PHE A 1 92 ? 6.898 -1.967 -28.682 1.00 82.19 92 PHE A O 1
ATOM 758 N N . THR A 1 93 ? 5.353 -0.659 -29.650 1.00 83.31 93 THR A N 1
ATOM 759 C CA . THR A 1 93 ? 4.538 -1.758 -30.182 1.00 83.31 93 THR A CA 1
ATOM 760 C C . THR A 1 93 ? 5.311 -2.627 -31.173 1.00 83.31 93 THR A C 1
ATOM 762 O O . THR A 1 93 ? 5.150 -3.845 -31.165 1.00 83.31 93 THR A O 1
ATOM 765 N N . GLU A 1 94 ? 6.155 -2.024 -32.010 1.00 86.69 94 GLU A N 1
ATOM 766 C CA . GLU A 1 94 ? 6.962 -2.744 -33.003 1.00 86.69 94 GLU A CA 1
ATOM 767 C C . GLU A 1 94 ? 8.029 -3.594 -32.313 1.00 86.69 94 GLU A C 1
ATOM 769 O O . GLU A 1 94 ? 8.076 -4.803 -32.519 1.00 86.69 94 GLU A O 1
ATOM 774 N N . LYS A 1 95 ? 8.769 -3.014 -31.362 1.00 85.44 95 LYS A N 1
ATOM 775 C CA . LYS A 1 95 ? 9.780 -3.748 -30.584 1.00 85.44 95 LYS A CA 1
ATOM 776 C C . LYS A 1 95 ? 9.183 -4.903 -29.779 1.00 85.44 95 LYS A C 1
ATOM 778 O O . LYS A 1 95 ? 9.791 -5.965 -29.676 1.00 85.44 95 LYS A O 1
ATOM 783 N N . VAL A 1 96 ? 7.989 -4.719 -29.207 1.00 85.88 96 VAL A N 1
ATOM 784 C CA . VAL A 1 96 ? 7.280 -5.801 -28.503 1.00 85.88 96 VAL A CA 1
ATOM 785 C C . VAL A 1 96 ? 6.916 -6.928 -29.469 1.00 85.88 96 VAL A C 1
ATOM 787 O O . VAL A 1 96 ? 7.101 -8.095 -29.128 1.00 85.88 96 VAL A O 1
ATOM 790 N N . ARG A 1 97 ? 6.431 -6.600 -30.672 1.00 84.69 97 ARG A N 1
ATOM 791 C CA . ARG A 1 97 ? 6.107 -7.600 -31.700 1.00 84.69 97 ARG A CA 1
ATOM 792 C C . ARG A 1 97 ? 7.339 -8.370 -32.155 1.00 84.69 97 ARG A C 1
ATOM 794 O O . ARG A 1 97 ? 7.242 -9.586 -32.271 1.00 84.69 97 ARG A O 1
ATOM 801 N N . ASP A 1 98 ? 8.477 -7.707 -32.325 1.00 84.81 98 ASP A N 1
ATOM 802 C CA . ASP A 1 98 ? 9.729 -8.366 -32.711 1.00 84.81 98 ASP A CA 1
ATOM 803 C C . ASP A 1 98 ? 10.201 -9.354 -31.636 1.00 84.81 98 ASP A C 1
ATOM 805 O O . ASP A 1 98 ? 10.510 -10.506 -31.936 1.00 84.81 98 ASP A O 1
ATOM 809 N N . VAL A 1 99 ? 10.173 -8.950 -30.359 1.00 82.19 99 VAL A N 1
ATOM 810 C CA . VAL A 1 99 ? 10.544 -9.830 -29.237 1.00 82.19 99 VAL A CA 1
ATOM 811 C C . VAL A 1 99 ? 9.589 -11.018 -29.115 1.00 82.19 99 VAL A C 1
ATOM 813 O O . VAL A 1 99 ? 10.041 -12.146 -28.937 1.00 82.19 99 VAL A O 1
ATOM 816 N N . VAL A 1 100 ? 8.275 -10.800 -29.230 1.00 83.81 100 VAL A N 1
ATOM 817 C CA . VAL A 1 100 ? 7.284 -11.892 -29.219 1.00 83.81 100 VAL A CA 1
ATOM 818 C C . VAL A 1 100 ? 7.455 -12.799 -30.442 1.00 83.81 100 VAL A C 1
ATOM 820 O O . VAL A 1 100 ? 7.332 -14.018 -30.322 1.00 83.81 100 VAL A O 1
ATOM 823 N N . GLY A 1 101 ? 7.805 -12.236 -31.599 1.00 81.31 101 GLY A N 1
ATOM 824 C CA . GLY A 1 101 ? 8.102 -12.973 -32.826 1.00 81.31 101 GLY A CA 1
ATOM 825 C C . GLY A 1 101 ? 9.219 -14.001 -32.645 1.00 81.31 101 GLY A C 1
ATOM 826 O O . GLY A 1 101 ? 9.096 -15.116 -33.146 1.00 81.31 101 GLY A O 1
ATOM 827 N N . LEU A 1 102 ? 10.240 -13.684 -31.841 1.00 81.50 102 LEU A N 1
ATOM 828 C CA . LEU A 1 102 ? 11.319 -14.620 -31.495 1.00 81.50 102 LEU A CA 1
ATOM 829 C C . LEU A 1 102 ? 10.839 -15.835 -30.682 1.00 81.50 102 LEU A C 1
ATOM 831 O O . LEU A 1 102 ? 11.459 -16.892 -30.761 1.00 81.50 102 LEU A O 1
ATOM 835 N N . TYR A 1 103 ? 9.748 -15.712 -29.918 1.00 71.75 103 TYR A N 1
ATOM 836 C CA . TYR A 1 103 ? 9.137 -16.844 -29.206 1.00 71.75 103 TYR A CA 1
ATOM 837 C C . TYR A 1 103 ? 8.203 -17.661 -30.099 1.00 71.75 103 TYR A C 1
ATOM 839 O O . TYR A 1 103 ? 8.107 -18.875 -29.938 1.00 71.75 103 TYR A O 1
ATOM 847 N N . MET A 1 104 ? 7.507 -17.000 -31.025 1.00 82.38 104 MET A N 1
ATOM 848 C CA . MET A 1 104 ? 6.537 -17.648 -31.910 1.00 82.38 104 MET A CA 1
ATOM 849 C C . MET A 1 104 ? 7.204 -18.386 -33.077 1.00 82.38 104 MET A C 1
ATOM 851 O O . MET A 1 104 ? 6.676 -19.397 -33.530 1.00 82.38 104 MET A O 1
ATOM 855 N N . ASN A 1 105 ? 8.356 -17.906 -33.556 1.00 82.56 105 ASN A N 1
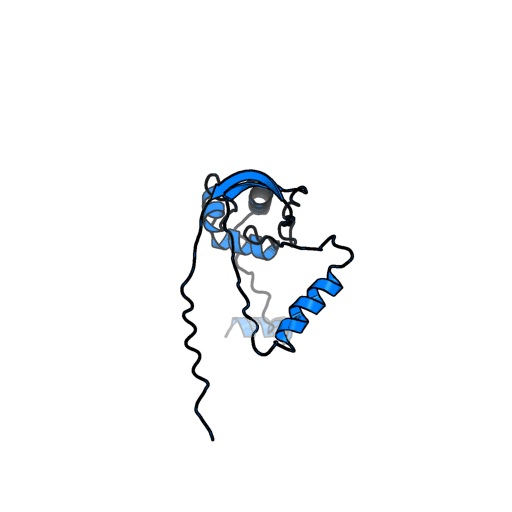ATOM 856 C CA . ASN A 1 105 ? 9.159 -18.560 -34.588 1.00 82.56 105 ASN A CA 1
ATOM 857 C C . ASN A 1 105 ? 10.649 -18.552 -34.192 1.00 82.56 105 ASN A C 1
ATOM 859 O O . ASN A 1 105 ? 11.419 -17.721 -34.688 1.00 82.56 105 ASN A O 1
ATOM 863 N N . PRO A 1 106 ? 11.055 -19.423 -33.250 1.00 76.69 106 PRO A N 1
ATOM 864 C CA . PRO A 1 106 ? 12.412 -19.428 -32.727 1.00 76.69 106 PRO A CA 1
ATOM 865 C C . PRO A 1 106 ? 13.409 -19.919 -33.793 1.00 76.69 106 PRO A C 1
ATOM 867 O O . PRO A 1 106 ? 13.214 -20.991 -34.367 1.00 76.69 106 PRO A O 1
ATOM 870 N N . PRO A 1 107 ? 14.506 -19.187 -34.053 1.00 80.44 107 PRO A N 1
ATOM 871 C CA . PRO A 1 107 ? 15.558 -19.644 -34.958 1.00 80.44 107 PRO A CA 1
ATOM 872 C C . PRO A 1 107 ? 16.223 -20.932 -34.449 1.00 80.44 107 PRO A C 1
ATOM 874 O O . PRO A 1 107 ? 16.446 -21.072 -33.246 1.00 80.44 107 PRO A O 1
ATOM 877 N N . GLU A 1 108 ? 16.650 -21.816 -35.360 1.00 76.12 108 GLU A N 1
ATOM 878 C CA . GLU A 1 108 ? 17.235 -23.143 -35.058 1.00 76.12 108 GLU A CA 1
ATOM 879 C C . GLU A 1 108 ? 18.437 -23.135 -34.088 1.00 76.12 108 GLU A C 1
ATOM 881 O O . GLU A 1 108 ? 18.820 -24.182 -33.569 1.00 76.12 108 GLU A O 1
ATOM 886 N N . ARG A 1 109 ? 19.061 -21.977 -33.829 1.00 75.94 109 ARG A N 1
ATOM 887 C CA . ARG A 1 109 ? 20.231 -21.828 -32.942 1.00 75.94 109 ARG A CA 1
ATOM 888 C C . ARG A 1 109 ? 20.186 -20.555 -32.092 1.00 75.94 109 ARG A C 1
ATOM 890 O O . ARG A 1 109 ? 21.212 -19.909 -31.887 1.00 75.94 109 ARG A O 1
ATOM 897 N N . ALA A 1 110 ? 19.005 -20.152 -31.631 1.00 69.25 110 ALA A N 1
ATOM 898 C CA . ALA A 1 110 ? 18.867 -18.971 -30.783 1.00 69.25 110 ALA A CA 1
ATOM 899 C C . ALA A 1 110 ? 19.124 -19.288 -29.299 1.00 69.25 110 ALA A C 1
ATOM 901 O O . ALA A 1 110 ? 18.539 -20.208 -28.728 1.00 69.25 110 ALA A O 1
ATOM 902 N N . LEU A 1 111 ? 19.973 -18.482 -28.658 1.00 69.06 111 LEU A N 1
ATOM 903 C CA . LEU A 1 111 ? 20.202 -18.500 -27.215 1.00 69.06 111 LEU A CA 1
ATOM 904 C C . LEU A 1 111 ? 19.602 -17.221 -26.617 1.00 69.06 111 LEU A C 1
ATOM 906 O O . LEU A 1 111 ? 20.041 -16.122 -26.949 1.00 69.06 111 LEU A O 1
ATOM 910 N N . VAL A 1 112 ? 18.612 -17.351 -25.733 1.00 70.06 112 VAL A N 1
ATOM 911 C CA . VAL A 1 112 ? 18.079 -16.209 -24.976 1.00 70.06 112 VAL A CA 1
ATOM 912 C C . VAL A 1 112 ? 18.816 -16.136 -23.647 1.00 70.06 112 VAL A C 1
ATOM 914 O O . VAL A 1 112 ? 18.663 -17.007 -22.791 1.00 70.06 112 VAL A O 1
ATOM 917 N N . LEU A 1 113 ? 19.635 -15.101 -23.484 1.00 69.12 113 LEU A N 1
ATOM 918 C CA . LEU A 1 113 ? 20.299 -14.796 -22.223 1.00 69.12 113 LEU A CA 1
ATOM 919 C C . LEU A 1 113 ? 19.492 -13.732 -21.486 1.00 69.12 113 LEU A C 1
ATOM 921 O O . LEU A 1 113 ? 19.391 -12.594 -21.939 1.00 69.12 113 LEU A O 1
ATOM 925 N N . CYS A 1 114 ? 18.937 -14.102 -20.335 1.00 60.19 114 CYS A N 1
ATOM 926 C CA . CYS A 1 114 ? 18.398 -13.139 -19.386 1.00 60.19 114 CYS A CA 1
ATOM 927 C C . CYS A 1 114 ? 19.483 -12.826 -18.363 1.00 60.19 114 CYS A C 1
ATOM 929 O O . CYS A 1 114 ? 19.805 -13.654 -17.514 1.00 60.19 114 CYS A O 1
ATOM 931 N N . VAL A 1 115 ? 20.042 -11.628 -18.460 1.00 59.81 115 VAL A N 1
ATOM 932 C CA . VAL A 1 115 ? 20.893 -11.067 -17.417 1.00 59.81 115 VAL A CA 1
ATOM 933 C C . VAL A 1 115 ? 20.035 -10.059 -16.675 1.00 59.81 115 VAL A C 1
ATOM 935 O O . VAL A 1 115 ? 19.674 -9.029 -17.241 1.00 59.81 115 VAL A O 1
ATOM 938 N N . ASP A 1 116 ? 19.670 -10.383 -15.436 1.00 56.59 116 ASP A N 1
ATOM 939 C CA . ASP A 1 116 ? 19.105 -9.388 -14.534 1.00 56.59 116 ASP A CA 1
ATOM 940 C C . ASP A 1 116 ? 20.237 -8.808 -13.697 1.00 56.59 116 ASP A C 1
ATOM 942 O O . ASP A 1 116 ? 20.868 -9.481 -12.878 1.00 56.59 116 ASP A O 1
ATOM 946 N N . GLU A 1 117 ? 20.533 -7.545 -13.953 1.00 45.00 117 GLU A N 1
ATOM 947 C CA . GLU A 1 117 ? 21.491 -6.801 -13.171 1.00 45.00 117 GLU A CA 1
ATOM 948 C C . GLU A 1 117 ? 20.746 -6.125 -12.012 1.00 45.00 117 GLU A C 1
ATOM 950 O O . GLU A 1 117 ? 20.127 -5.078 -12.194 1.00 45.00 117 GLU A O 1
ATOM 955 N N . LYS A 1 118 ? 20.868 -6.661 -10.785 1.00 51.03 118 LYS A N 1
ATOM 956 C CA . LYS A 1 118 ? 20.542 -5.901 -9.557 1.00 51.03 118 LYS A CA 1
ATOM 957 C C . LYS A 1 118 ? 21.748 -5.151 -8.991 1.00 51.03 118 LYS A C 1
ATOM 959 O O . LYS A 1 118 ? 21.924 -4.936 -7.793 1.00 51.03 118 LYS A O 1
ATOM 964 N N . THR A 1 119 ? 22.573 -4.713 -9.923 1.00 43.06 119 THR A N 1
ATOM 965 C CA . THR A 1 119 ? 22.976 -3.328 -10.051 1.00 43.06 119 THR A CA 1
ATOM 966 C C . THR A 1 119 ? 22.375 -2.380 -9.029 1.00 43.06 119 THR A C 1
ATOM 968 O O . THR A 1 119 ? 21.282 -1.890 -9.277 1.00 43.06 119 THR A O 1
ATOM 971 N N . GLN A 1 120 ? 23.069 -2.067 -7.934 1.00 47.03 120 GLN A N 1
ATOM 972 C CA . GLN A 1 120 ? 22.839 -0.811 -7.251 1.00 47.03 120 GLN A CA 1
ATOM 973 C C . GLN A 1 120 ? 21.478 -0.762 -6.556 1.00 47.03 120 GLN A C 1
ATOM 975 O O . GLN A 1 120 ? 20.512 -0.262 -7.124 1.00 47.03 120 GLN A O 1
ATOM 980 N N . ILE A 1 121 ? 21.397 -1.204 -5.293 1.00 55.94 121 ILE A N 1
ATOM 981 C CA . ILE A 1 121 ? 20.328 -0.695 -4.421 1.00 55.94 121 ILE A CA 1
ATOM 982 C C . ILE A 1 121 ? 20.471 0.823 -4.461 1.00 55.94 121 ILE A C 1
ATOM 984 O O . ILE A 1 121 ? 21.421 1.393 -3.927 1.00 55.94 121 ILE A O 1
ATOM 988 N N . GLN A 1 122 ? 19.595 1.439 -5.239 1.00 54.97 122 GLN A N 1
ATOM 989 C CA . GLN A 1 122 ? 19.702 2.827 -5.616 1.00 54.97 122 GLN A CA 1
ATOM 990 C C . GLN A 1 122 ? 18.981 3.654 -4.577 1.00 54.97 122 GLN A C 1
ATOM 992 O O . GLN A 1 122 ? 17.906 3.281 -4.101 1.00 54.97 122 GLN A O 1
ATOM 997 N N . ALA A 1 123 ? 19.553 4.811 -4.264 1.00 58.41 123 ALA A N 1
ATOM 998 C CA . ALA A 1 123 ? 18.775 5.893 -3.692 1.00 58.41 123 ALA A CA 1
ATOM 999 C C . ALA A 1 123 ? 17.823 6.387 -4.793 1.00 58.41 123 ALA A C 1
ATOM 1001 O O . ALA A 1 123 ? 18.155 7.262 -5.594 1.00 58.41 123 ALA A O 1
ATOM 1002 N N . LEU A 1 124 ? 16.685 5.703 -4.897 1.00 65.50 124 LEU A N 1
ATOM 1003 C CA . LEU A 1 124 ? 15.649 5.950 -5.883 1.00 65.50 124 LEU A CA 1
ATOM 1004 C C . LEU A 1 124 ? 14.77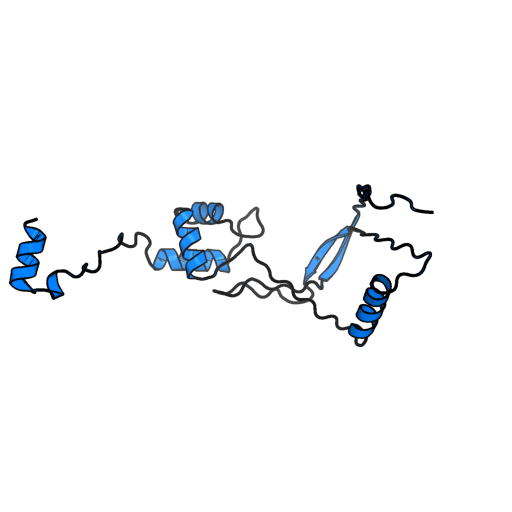0 7.092 -5.399 1.00 65.50 124 LEU A C 1
ATOM 1006 O O . LEU A 1 124 ? 14.195 7.000 -4.316 1.00 65.50 124 LEU A O 1
ATOM 1010 N N . ASP A 1 125 ? 14.614 8.107 -6.241 1.00 67.69 125 ASP A N 1
ATOM 1011 C CA . ASP A 1 125 ? 13.526 9.067 -6.098 1.00 67.69 125 ASP A CA 1
ATOM 1012 C C . ASP A 1 125 ? 12.547 8.923 -7.264 1.00 67.69 125 ASP A C 1
ATOM 1014 O O . ASP A 1 125 ? 12.922 8.517 -8.372 1.00 67.69 125 ASP A O 1
ATOM 1018 N N . ARG A 1 126 ? 11.266 9.190 -7.022 1.00 76.56 126 ARG A N 1
ATOM 1019 C CA . ARG A 1 126 ? 10.237 9.021 -8.050 1.00 76.56 126 ARG A CA 1
ATOM 1020 C C . ARG A 1 126 ? 10.283 10.198 -9.014 1.00 76.56 126 ARG A C 1
ATOM 1022 O O . ARG A 1 126 ? 10.284 11.351 -8.609 1.00 76.56 126 ARG A O 1
ATOM 1029 N N . THR A 1 127 ? 10.273 9.899 -10.314 1.00 71.75 127 THR A N 1
ATOM 1030 C CA . THR A 1 127 ? 10.242 10.941 -11.364 1.00 71.75 127 THR A CA 1
ATOM 1031 C C . THR A 1 127 ? 8.947 11.749 -11.369 1.00 71.75 127 THR A C 1
ATOM 1033 O O . THR A 1 127 ? 8.903 12.842 -11.925 1.00 71.75 127 THR A O 1
ATOM 1036 N N . GLN A 1 128 ? 7.882 11.194 -10.792 1.00 77.75 128 GLN A N 1
ATOM 1037 C CA . GLN A 1 128 ? 6.587 11.837 -10.633 1.00 77.75 128 GLN A CA 1
ATOM 1038 C C . GLN A 1 128 ? 6.149 11.714 -9.172 1.00 77.75 128 GLN A C 1
ATOM 1040 O O . GLN A 1 128 ? 6.468 10.702 -8.536 1.00 77.75 128 GLN A O 1
ATOM 1045 N N . PRO A 1 129 ? 5.406 12.701 -8.641 1.00 79.25 129 PRO A N 1
ATOM 1046 C CA . PRO A 1 129 ? 4.871 12.618 -7.291 1.00 79.25 129 PRO A CA 1
ATOM 1047 C C . PRO A 1 129 ? 4.014 11.360 -7.133 1.00 79.25 129 PRO A C 1
ATOM 1049 O O . PRO A 1 129 ? 3.241 10.991 -8.019 1.00 79.25 129 PRO A O 1
ATOM 1052 N N . ILE A 1 130 ? 4.170 10.689 -5.993 1.00 81.31 130 ILE A N 1
ATOM 1053 C CA . ILE A 1 130 ? 3.345 9.534 -5.657 1.00 81.31 130 ILE A CA 1
ATOM 1054 C C . ILE A 1 130 ? 1.942 10.038 -5.340 1.00 81.31 130 ILE A C 1
ATOM 1056 O O . ILE A 1 130 ? 1.768 10.901 -4.479 1.00 81.31 130 ILE A O 1
ATOM 1060 N N . PHE A 1 131 ? 0.939 9.474 -6.008 1.00 84.06 131 PHE A N 1
ATOM 1061 C CA . PHE A 1 131 ? -0.442 9.776 -5.674 1.00 84.06 131 PHE A CA 1
ATOM 1062 C C . PHE A 1 131 ? -0.815 9.024 -4.397 1.00 84.06 131 PHE A C 1
ATOM 1064 O O . PHE A 1 131 ? -0.668 7.793 -4.362 1.00 84.06 131 PHE A O 1
ATOM 1071 N N . PRO A 1 132 ? -1.269 9.735 -3.349 1.00 82.06 132 PRO A N 1
ATOM 1072 C CA . PRO A 1 132 ? -1.646 9.101 -2.100 1.00 82.06 132 PRO A CA 1
ATOM 1073 C C . PRO A 1 132 ? -2.825 8.151 -2.323 1.00 82.06 132 PRO A C 1
ATOM 1075 O O . PRO A 1 132 ? -3.604 8.289 -3.268 1.00 82.06 132 PRO A O 1
ATOM 1078 N N . MET A 1 133 ? -2.943 7.169 -1.437 1.00 87.06 133 MET A N 1
ATOM 1079 C CA . MET A 1 133 ? -4.118 6.307 -1.387 1.00 87.06 133 MET A CA 1
ATOM 1080 C C . MET A 1 133 ? -5.365 7.146 -1.072 1.00 87.06 133 MET A C 1
ATOM 1082 O O . MET A 1 133 ? -5.316 8.062 -0.255 1.00 87.06 133 MET A O 1
ATOM 1086 N N . LEU A 1 134 ? -6.488 6.793 -1.691 1.00 83.88 134 LEU A N 1
ATOM 1087 C CA . LEU A 1 134 ? -7.818 7.317 -1.380 1.00 83.88 134 LEU A CA 1
ATOM 1088 C C . LEU A 1 134 ? -8.754 6.133 -1.080 1.00 83.88 134 LEU A C 1
ATOM 1090 O O . LEU A 1 134 ? -8.457 5.006 -1.487 1.00 83.88 134 LEU A O 1
ATOM 1094 N N . PRO A 1 135 ? -9.895 6.332 -0.400 1.00 81.00 135 PRO A N 1
ATOM 1095 C CA . PRO A 1 135 ? -10.896 5.278 -0.246 1.00 81.00 135 PRO A CA 1
ATOM 1096 C C . PRO A 1 135 ? -11.247 4.624 -1.594 1.00 81.00 135 PRO A C 1
ATOM 1098 O O . PRO A 1 135 ? -11.602 5.302 -2.557 1.00 81.00 135 PRO A O 1
ATOM 1101 N N . GLY A 1 136 ? -11.081 3.302 -1.685 1.00 79.50 136 GLY A N 1
ATOM 1102 C CA . GLY A 1 136 ? -11.311 2.525 -2.910 1.00 79.50 136 GLY A CA 1
ATOM 1103 C C . GLY A 1 136 ? -10.241 2.650 -4.007 1.00 79.50 136 GLY A C 1
ATOM 1104 O O . GLY A 1 136 ? -10.317 1.917 -4.990 1.00 79.50 136 GLY A O 1
ATOM 1105 N N . THR A 1 137 ? -9.234 3.516 -3.854 1.00 82.56 137 THR A N 1
ATOM 1106 C CA . THR A 1 137 ? -8.142 3.689 -4.827 1.00 82.56 137 THR A CA 1
ATOM 1107 C C . THR A 1 137 ? -6.785 3.465 -4.156 1.00 82.56 137 THR A C 1
ATOM 1109 O O . THR A 1 137 ? -6.367 4.287 -3.337 1.00 82.56 137 THR A O 1
ATOM 1112 N N . PRO A 1 138 ? -6.064 2.379 -4.497 1.00 81.81 138 PRO A N 1
ATOM 1113 C CA . PRO A 1 138 ? -4.716 2.139 -3.989 1.00 81.81 138 PRO A CA 1
ATOM 1114 C C . PRO A 1 138 ? -3.751 3.279 -4.330 1.00 81.81 138 PRO A C 1
ATOM 1116 O O . PRO A 1 138 ? -3.950 4.014 -5.298 1.00 81.81 138 PRO A O 1
ATOM 1119 N N . GLN A 1 139 ? -2.668 3.385 -3.559 1.00 84.25 139 GLN A N 1
ATOM 1120 C CA . GLN A 1 139 ? -1.564 4.292 -3.868 1.00 84.25 139 GLN A CA 1
ATOM 1121 C C . GLN A 1 139 ? -0.998 3.979 -5.262 1.00 84.25 139 GLN A C 1
ATOM 1123 O O . GLN A 1 139 ? -0.850 2.809 -5.634 1.00 84.25 139 GLN A O 1
ATOM 1128 N N . ARG A 1 140 ? -0.655 5.020 -6.029 1.00 83.94 140 ARG A N 1
ATOM 1129 C CA . ARG A 1 140 ? -0.086 4.875 -7.377 1.00 83.94 140 ARG A CA 1
ATOM 1130 C C . ARG A 1 140 ? 1.257 5.571 -7.464 1.00 83.94 140 ARG A C 1
ATOM 1132 O O . ARG A 1 140 ? 1.362 6.770 -7.210 1.00 83.94 140 ARG A O 1
ATOM 1139 N N . ALA A 1 141 ? 2.267 4.821 -7.877 1.00 80.50 141 ALA A N 1
ATOM 1140 C CA . ALA A 1 141 ? 3.608 5.331 -8.114 1.00 80.50 141 ALA A CA 1
ATOM 1141 C C . ALA A 1 141 ? 4.040 4.993 -9.543 1.00 80.50 141 ALA A C 1
ATOM 1143 O O . ALA A 1 141 ? 3.764 3.899 -10.044 1.00 80.50 141 ALA A O 1
ATOM 1144 N N . SER A 1 142 ? 4.742 5.920 -10.198 1.00 72.00 142 SER A N 1
ATOM 1145 C CA . SER A 1 142 ? 5.419 5.608 -11.452 1.00 72.00 142 SER A CA 1
ATOM 1146 C C . SER A 1 142 ? 6.584 4.649 -11.188 1.00 72.00 142 SER A C 1
ATOM 1148 O O . SER A 1 142 ? 7.282 4.722 -10.169 1.00 72.00 142 SER A O 1
ATOM 1150 N N . HIS A 1 143 ? 6.803 3.720 -12.119 1.00 66.25 143 HIS A N 1
ATOM 1151 C CA . HIS A 1 143 ? 7.985 2.861 -12.084 1.00 66.25 143 HIS A CA 1
ATOM 1152 C C . HIS A 1 143 ? 9.251 3.617 -12.540 1.00 66.25 143 HIS A C 1
ATOM 1154 O O . HIS A 1 143 ? 10.359 3.166 -12.274 1.00 66.25 143 HIS A O 1
ATOM 1160 N N . ASP A 1 144 ? 9.108 4.768 -13.200 1.00 66.25 144 ASP A N 1
ATOM 1161 C CA . ASP A 1 144 ? 10.231 5.605 -13.624 1.00 66.25 144 ASP A CA 1
ATOM 1162 C C . ASP A 1 144 ? 10.844 6.337 -12.418 1.00 66.25 144 ASP A C 1
ATOM 1164 O O . ASP A 1 144 ? 10.141 6.993 -11.640 1.00 66.25 144 ASP A O 1
ATOM 1168 N N . TYR A 1 145 ? 12.163 6.266 -12.270 1.00 68.56 145 TYR A N 1
ATOM 1169 C CA . TYR A 1 145 ? 12.890 6.824 -11.128 1.00 68.56 145 TYR A CA 1
ATOM 1170 C C . TYR A 1 145 ? 14.136 7.602 -11.559 1.00 68.56 145 TYR A C 1
ATOM 1172 O O . TYR A 1 145 ? 14.716 7.344 -12.615 1.00 68.56 145 TYR A O 1
ATOM 1180 N N . VAL A 1 146 ? 14.554 8.543 -10.714 1.00 65.88 146 VAL A N 1
ATOM 1181 C CA . VAL A 1 146 ? 15.834 9.250 -10.822 1.00 65.88 146 VAL A CA 1
ATOM 1182 C C . VAL A 1 146 ? 16.872 8.502 -9.984 1.00 65.88 146 VAL A C 1
ATOM 1184 O O . VAL A 1 146 ? 16.585 8.057 -8.871 1.00 65.88 146 VAL A O 1
ATOM 1187 N N . ARG A 1 147 ? 18.075 8.319 -10.540 1.00 65.25 147 ARG A N 1
ATOM 1188 C CA . ARG A 1 147 ? 19.182 7.588 -9.903 1.00 65.25 147 ARG A CA 1
ATOM 1189 C C . ARG A 1 147 ? 20.113 8.562 -9.177 1.00 65.25 147 ARG A C 1
ATOM 1191 O O . ARG A 1 147 ? 20.737 9.383 -9.838 1.00 65.25 147 ARG A O 1
ATOM 1198 N N . ASN A 1 148 ? 20.263 8.415 -7.857 1.00 73.19 148 ASN A N 1
ATOM 1199 C CA . ASN A 1 148 ? 21.148 9.257 -7.029 1.00 73.19 148 ASN A CA 1
ATOM 1200 C C . ASN A 1 148 ? 22.453 8.568 -6.558 1.00 73.19 148 ASN A C 1
ATOM 1202 O O . ASN A 1 148 ? 23.089 9.043 -5.624 1.00 73.19 148 ASN A O 1
ATOM 1206 N N . GLY A 1 149 ? 22.863 7.438 -7.146 1.00 71.44 149 GLY A N 1
ATOM 1207 C CA . GLY A 1 149 ? 24.017 6.650 -6.667 1.00 71.44 149 GLY A CA 1
ATOM 1208 C C . GLY A 1 149 ? 23.627 5.256 -6.156 1.00 71.44 149 GLY A C 1
ATOM 1209 O O . GLY A 1 149 ? 22.456 4.872 -6.243 1.00 71.44 149 GLY A O 1
ATOM 1210 N N . THR A 1 150 ? 24.621 4.426 -5.804 1.00 59.53 150 THR A N 1
ATOM 1211 C CA . THR A 1 150 ? 24.558 3.024 -6.238 1.00 59.53 150 THR A CA 1
ATOM 1212 C C . THR A 1 150 ? 25.422 1.979 -5.460 1.00 59.53 150 THR A C 1
ATOM 1214 O O . THR A 1 150 ? 26.630 2.154 -5.361 1.00 59.53 150 THR A O 1
ATOM 1217 N N . SER A 1 151 ? 24.837 0.841 -5.001 1.00 54.78 151 SER A N 1
ATOM 1218 C CA . SER A 1 151 ? 25.524 -0.345 -4.377 1.00 54.78 151 SER A CA 1
ATOM 1219 C C . SER A 1 151 ? 25.233 -1.721 -5.041 1.00 54.78 151 SER A C 1
ATOM 1221 O O . SER A 1 151 ? 24.099 -2.195 -4.982 1.00 54.78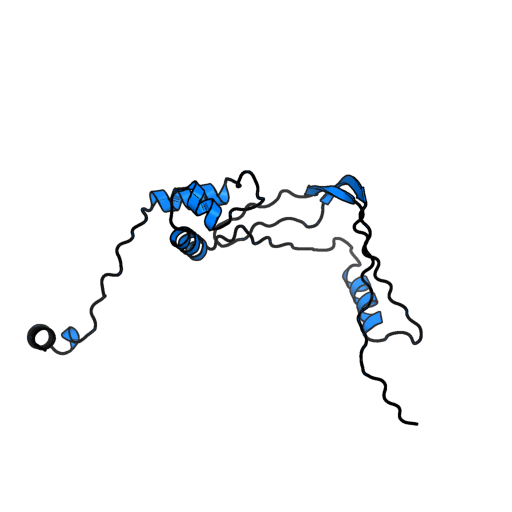 151 SER A O 1
ATOM 1223 N N . SER A 1 152 ? 26.210 -2.397 -5.658 1.00 51.88 152 SER A N 1
ATOM 1224 C CA . SER A 1 152 ? 25.987 -3.556 -6.563 1.00 51.88 152 SER A CA 1
ATOM 1225 C C . SER A 1 152 ? 25.732 -4.932 -5.906 1.00 51.88 152 SER A C 1
ATOM 1227 O O . SER A 1 152 ? 26.530 -5.371 -5.083 1.00 51.88 152 SER A O 1
ATOM 1229 N N . LEU A 1 153 ? 24.680 -5.654 -6.346 1.00 52.75 153 LEU A N 1
ATOM 1230 C CA . LEU A 1 153 ? 24.378 -7.061 -6.013 1.00 52.75 153 LEU A CA 1
ATOM 1231 C C . LEU A 1 153 ? 24.219 -7.895 -7.303 1.00 52.75 153 LEU A C 1
ATOM 1233 O O . LEU A 1 153 ? 23.406 -7.555 -8.160 1.00 52.75 153 LEU A O 1
ATOM 1237 N N . TYR A 1 154 ? 24.945 -9.008 -7.427 1.00 54.94 154 TYR A N 1
ATOM 1238 C CA . TYR A 1 154 ? 24.840 -9.931 -8.568 1.00 54.94 154 TYR A CA 1
ATOM 1239 C C . TYR A 1 154 ? 24.352 -11.310 -8.110 1.00 54.94 154 TYR A C 1
ATOM 1241 O O . TYR A 1 154 ? 24.828 -11.826 -7.100 1.00 54.94 154 TYR A O 1
ATOM 1249 N N . ALA A 1 155 ? 23.428 -11.919 -8.859 1.00 55.44 155 ALA A N 1
ATOM 1250 C CA . ALA A 1 155 ? 22.941 -13.275 -8.612 1.00 55.44 155 ALA A CA 1
ATOM 1251 C C . ALA A 1 155 ? 22.753 -14.034 -9.933 1.00 55.44 155 ALA A C 1
ATOM 1253 O O . ALA A 1 155 ? 22.217 -13.495 -10.895 1.00 55.44 155 ALA A O 1
ATOM 1254 N N . SER A 1 156 ? 23.176 -15.298 -9.958 1.00 51.16 156 SER A N 1
ATOM 1255 C CA . SER A 1 156 ? 22.937 -16.228 -11.063 1.00 51.16 156 SER A CA 1
ATOM 1256 C C . SER A 1 156 ? 22.264 -17.476 -10.493 1.00 51.16 156 SER A C 1
ATOM 1258 O O . SER A 1 156 ? 22.946 -18.315 -9.896 1.00 51.16 156 SER A O 1
ATOM 1260 N N . PRO A 1 157 ? 20.926 -17.584 -10.557 1.00 45.38 157 PRO A N 1
ATOM 1261 C CA . PRO A 1 157 ? 20.247 -18.781 -10.090 1.00 45.38 157 PRO A CA 1
ATOM 1262 C C . PRO A 1 157 ? 20.538 -19.942 -11.057 1.00 45.38 157 PRO A C 1
ATOM 1264 O O . PRO A 1 157 ? 20.386 -19.779 -12.271 1.00 45.38 157 PRO A O 1
ATOM 1267 N N . PRO A 1 158 ? 20.947 -21.126 -10.564 1.00 41.06 158 PRO A N 1
ATOM 1268 C CA . PRO A 1 158 ? 21.123 -22.285 -11.424 1.00 41.06 158 PRO A CA 1
ATOM 1269 C C . PRO A 1 158 ? 19.788 -22.659 -12.070 1.00 41.06 158 PRO A C 1
ATOM 1271 O O . PRO A 1 158 ? 18.742 -22.704 -11.420 1.00 41.06 158 PRO A O 1
ATOM 1274 N N . ARG A 1 159 ? 19.831 -22.954 -13.37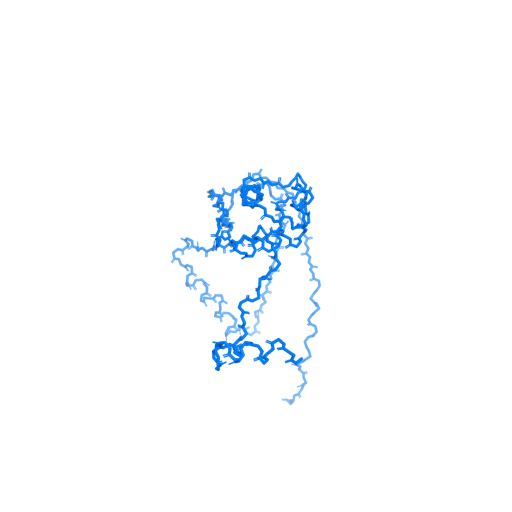0 1.00 46.47 159 ARG A N 1
ATOM 1275 C CA . ARG A 1 159 ? 18.679 -23.423 -14.139 1.00 46.47 159 ARG A CA 1
ATOM 1276 C C . ARG A 1 159 ? 18.318 -24.840 -13.683 1.00 46.47 159 ARG A C 1
ATOM 1278 O O . ARG A 1 159 ? 18.766 -25.815 -14.276 1.00 46.47 159 ARG A O 1
ATOM 1285 N N . SER A 1 160 ? 17.478 -24.985 -12.662 1.00 46.59 160 SER A N 1
ATOM 1286 C CA . SER A 1 160 ? 16.740 -26.232 -12.448 1.00 46.59 160 SER A CA 1
ATOM 1287 C C . SER A 1 160 ? 15.577 -26.283 -13.444 1.00 46.59 160 SER A C 1
ATOM 1289 O O . SER A 1 160 ? 14.424 -26.043 -13.100 1.00 46.59 160 SER A O 1
ATOM 1291 N N . ALA A 1 161 ? 15.895 -26.544 -14.708 1.00 43.53 161 ALA A N 1
ATOM 1292 C CA . ALA A 1 161 ? 14.915 -26.944 -15.708 1.00 43.53 161 ALA A CA 1
ATOM 1293 C C . ALA A 1 161 ? 15.452 -28.188 -16.414 1.00 43.53 161 ALA A C 1
ATOM 1295 O O . ALA A 1 161 ? 15.883 -28.155 -17.561 1.00 43.53 161 ALA A O 1
ATOM 1296 N N . HIS A 1 162 ? 15.460 -29.294 -15.679 1.00 36.41 162 HIS A N 1
ATOM 1297 C CA . HIS A 1 162 ? 15.288 -30.605 -16.281 1.00 36.41 162 HIS A CA 1
ATOM 1298 C C . HIS A 1 162 ? 13.834 -30.648 -16.759 1.00 36.41 162 HIS A C 1
ATOM 1300 O O . HIS A 1 162 ? 12.917 -30.827 -15.963 1.00 36.41 162 HIS A O 1
ATOM 1306 N N . TRP A 1 163 ? 13.625 -30.394 -18.050 1.00 35.69 163 TRP A N 1
ATOM 1307 C CA . TRP A 1 163 ? 12.347 -30.656 -18.700 1.00 35.69 163 TRP A CA 1
ATOM 1308 C C . TRP A 1 163 ? 12.415 -32.060 -19.317 1.00 35.69 163 TRP A C 1
ATOM 1310 O O . TRP A 1 163 ? 13.249 -32.285 -20.197 1.00 35.69 163 TRP A O 1
ATOM 1320 N N . PRO A 1 164 ? 11.603 -33.026 -18.856 1.00 38.81 164 PRO A N 1
ATOM 1321 C CA . PRO A 1 164 ? 11.528 -34.340 -19.470 1.00 38.81 164 PRO A CA 1
ATOM 1322 C C . PRO A 1 164 ? 10.703 -34.209 -20.752 1.00 38.81 164 PRO A C 1
ATOM 1324 O O . PRO A 1 164 ? 9.518 -33.888 -20.705 1.00 38.81 164 PRO A O 1
ATOM 1327 N N . GLY A 1 165 ? 11.325 -34.413 -21.911 1.00 39.59 165 GLY A N 1
ATOM 1328 C CA . GLY A 1 165 ? 10.595 -34.248 -23.165 1.00 39.59 165 GLY A CA 1
ATOM 1329 C C . GLY A 1 165 ? 11.403 -34.423 -24.439 1.00 39.59 165 GLY A C 1
ATOM 1330 O O . GLY A 1 165 ? 11.195 -33.674 -25.382 1.00 39.59 165 GLY A O 1
ATOM 1331 N N . SER A 1 166 ? 12.302 -35.400 -24.490 1.00 36.47 166 SER A N 1
ATOM 1332 C CA . SER A 1 166 ? 12.765 -35.958 -25.763 1.00 36.47 166 SER A CA 1
ATOM 1333 C C . SER A 1 166 ? 13.041 -37.450 -25.591 1.00 36.47 166 SER A C 1
ATOM 1335 O O . SER A 1 166 ? 14.176 -37.897 -25.457 1.00 36.47 166 SER A O 1
ATOM 1337 N N . SER A 1 167 ? 11.964 -38.241 -25.568 1.00 33.38 167 SER A N 1
ATOM 1338 C CA . SER A 1 167 ? 12.066 -39.632 -26.010 1.00 33.38 167 SER A CA 1
ATOM 1339 C C . SER A 1 167 ? 12.004 -39.660 -27.533 1.00 33.38 167 SER A C 1
ATOM 1341 O O . SER A 1 167 ? 11.034 -39.208 -28.131 1.00 33.38 167 SER A O 1
ATOM 1343 N N . SER A 1 168 ? 13.103 -40.161 -28.092 1.00 35.25 168 SER A N 1
ATOM 1344 C CA . SER A 1 168 ? 13.295 -40.792 -29.398 1.00 35.25 168 SER A CA 1
ATOM 1345 C C . SER A 1 168 ? 12.032 -41.229 -30.152 1.00 35.25 168 SER A C 1
ATOM 1347 O O . SER A 1 168 ? 11.192 -41.933 -29.594 1.00 35.25 168 SER A O 1
ATOM 1349 N N . ALA A 1 169 ? 12.013 -40.955 -31.459 1.00 29.73 169 ALA A N 1
ATOM 1350 C CA . ALA A 1 169 ? 11.700 -41.976 -32.456 1.00 29.73 169 ALA A CA 1
ATOM 1351 C C . ALA A 1 169 ? 12.355 -41.627 -33.809 1.00 29.73 169 ALA A C 1
ATOM 1353 O O . ALA A 1 169 ? 11.981 -40.627 -34.413 1.00 29.73 169 ALA A O 1
ATOM 1354 N N . ALA A 1 170 ? 13.283 -42.508 -34.211 1.00 35.19 170 ALA A N 1
ATOM 1355 C CA . ALA A 1 170 ? 13.815 -42.808 -35.553 1.00 35.19 170 ALA A CA 1
ATOM 1356 C C . ALA A 1 170 ? 14.483 -41.690 -36.375 1.00 35.19 170 ALA A C 1
ATOM 1358 O O . ALA A 1 170 ? 13.781 -40.799 -36.897 1.00 35.19 170 ALA A O 1
#

Organism: NCBI:txid1089453

pLDDT: mean 74.64, std 15.94, range [29.73, 94.19]

InterPro domains:
  IPR009057 Homedomain-like superfamily [SSF46689] (2-75)
  IPR047655 Transposase IS630-like [NF033545] (2-155)

Sequence (170 aa):
MRRWRGRFVEHRCEGLLDEPRPGRPRTVDDEQIKDLITATLETTPKNATHWSTRSMAEYLGMSQSTVSRVWRAFGLAPHKQDSWKLSKDPMFTEKVRDVVGLYMNPPERALVLCVDEKTQIQALDRTQPIFPMLPGTPQRASHDYVRNGTSSLYASPPRSAHWPGSSSAA

Secondary structure (DSSP, 8-state):
-HHHHHHHHHHTTGGGS-----PPPP-S-HHHHHHHHHHHHH---TTSSS--HHHHHHHHT--HHHHHHHHHHTT--TT-EEEE-----TTHHHHHHHHHHHHHS--TT--------EEEEEEEEESSPPBPPBTTB-EEEES-EEEEEEEEE-----------------